Protein AF-A0A497D4N9-F1 (afdb_monomer_lite)

Sequence (88 aa):
MIWRQANTYERELREMFGVEFIGLEAPDEFLLEDWDGPPPMRRDFDTEAYADDTFWHRPGREDALDVREEIIRRSREEIPDFAKKYSR

Radius of gyration: 21.47 Å; chains: 1; bounding box: 52×21×52 Å

pLDDT: mean 84.55, std 9.69, range [56.91, 94.88]

Structure (mmCIF, N/CA/C/O backbone):
data_AF-A0A497D4N9-F1
#
_entry.id   AF-A0A497D4N9-F1
#
loop_
_atom_site.group_PDB
_atom_site.id
_atom_site.type_symbol
_atom_site.label_atom_id
_atom_site.label_alt_id
_atom_site.label_comp_id
_atom_site.label_asym_id
_atom_site.label_entity_id
_atom_site.label_seq_id
_atom_site.pdbx_PDB_ins_code
_atom_site.Cartn_x
_atom_site.Cartn_y
_atom_site.Cartn_z
_atom_site.occupancy
_atom_site.B_iso_or_equiv
_atom_site.auth_seq_id
_atom_site.auth_comp_id
_atom_site.auth_asym_id
_atom_site.auth_atom_id
_atom_site.pdbx_PDB_model_num
ATOM 1 N N . MET A 1 1 ? -12.300 2.147 23.652 1.00 66.00 1 MET A N 1
ATOM 2 C CA . MET A 1 1 ? -10.942 2.632 23.328 1.00 66.00 1 MET A CA 1
ATOM 3 C C . MET A 1 1 ? -10.359 3.355 24.541 1.00 66.00 1 MET A C 1
ATOM 5 O O . MET A 1 1 ? -11.039 4.212 25.089 1.00 66.00 1 MET A O 1
ATOM 9 N N . ILE A 1 2 ? -9.165 2.972 25.013 1.00 82.69 2 ILE A N 1
ATOM 10 C CA . ILE A 1 2 ? -8.533 3.556 26.221 1.00 82.69 2 ILE A CA 1
ATOM 11 C C . ILE A 1 2 ? -7.822 4.879 25.886 1.00 82.69 2 ILE A C 1
ATOM 13 O O . ILE A 1 2 ? -7.863 5.820 26.675 1.00 82.69 2 ILE A O 1
ATOM 17 N N . TRP A 1 3 ? -7.231 4.978 24.689 1.00 88.94 3 TRP A N 1
ATOM 18 C CA . TRP A 1 3 ? -6.534 6.171 24.203 1.00 88.94 3 TRP A CA 1
ATOM 19 C C . TRP A 1 3 ? -7.196 6.702 22.939 1.00 88.94 3 TRP A C 1
ATOM 21 O O . TRP A 1 3 ? -7.138 6.067 21.892 1.00 88.94 3 TRP A O 1
ATOM 31 N N . ARG A 1 4 ? -7.802 7.888 23.011 1.00 88.50 4 ARG A N 1
ATOM 32 C CA . ARG A 1 4 ? -8.523 8.475 21.869 1.00 88.50 4 ARG A CA 1
ATOM 33 C C . ARG A 1 4 ? -7.597 8.795 20.692 1.00 88.50 4 ARG A C 1
ATOM 35 O O . ARG A 1 4 ? -8.011 8.723 19.545 1.00 88.50 4 ARG A O 1
ATOM 42 N N . GLN A 1 5 ? -6.337 9.101 20.982 1.00 89.19 5 GLN A N 1
ATOM 43 C CA . GLN A 1 5 ? -5.297 9.384 19.997 1.00 89.19 5 GLN A CA 1
ATOM 44 C C . GLN A 1 5 ? -4.925 8.153 19.159 1.00 89.19 5 GLN A C 1
ATOM 46 O O . GLN A 1 5 ? -4.404 8.317 18.061 1.00 89.19 5 GLN A O 1
ATOM 51 N N . ALA A 1 6 ? -5.192 6.936 19.653 1.00 90.44 6 ALA A N 1
ATOM 52 C CA . ALA A 1 6 ? -4.923 5.704 18.915 1.00 90.44 6 ALA A CA 1
ATOM 53 C C . ALA A 1 6 ? -5.847 5.538 17.702 1.00 90.44 6 ALA A C 1
ATOM 55 O O . ALA A 1 6 ? -5.455 4.898 16.735 1.00 90.44 6 ALA A O 1
ATOM 56 N N . ASN A 1 7 ? -7.028 6.166 17.717 1.00 90.75 7 ASN A N 1
ATOM 57 C CA . ASN A 1 7 ? -8.038 5.990 16.678 1.00 90.75 7 ASN A CA 1
ATOM 58 C C . ASN A 1 7 ? -7.507 6.279 15.268 1.00 90.75 7 ASN A C 1
ATOM 60 O O . ASN A 1 7 ? -7.755 5.508 14.350 1.00 90.75 7 ASN A O 1
ATOM 64 N N . THR A 1 8 ? -6.738 7.356 15.098 1.00 90.94 8 THR A N 1
ATOM 65 C CA . THR A 1 8 ? -6.167 7.724 13.795 1.00 90.94 8 THR A CA 1
ATOM 66 C C . THR A 1 8 ? -5.194 6.662 13.284 1.00 90.94 8 THR A C 1
ATOM 68 O O . THR A 1 8 ? -5.247 6.298 12.113 1.00 90.94 8 THR A O 1
ATOM 71 N N . TYR A 1 9 ? -4.355 6.122 14.169 1.00 91.81 9 TYR A N 1
ATOM 72 C CA . TYR A 1 9 ? -3.399 5.072 13.819 1.00 91.81 9 TYR A CA 1
ATOM 73 C C . TYR A 1 9 ? -4.095 3.742 13.525 1.00 91.81 9 TYR A C 1
ATOM 75 O O . TYR A 1 9 ? -3.700 3.034 12.609 1.00 91.81 9 TYR A O 1
ATOM 83 N N . GLU A 1 10 ? -5.145 3.395 14.272 1.00 92.31 10 GLU A N 1
ATOM 84 C CA . GLU A 1 10 ? -5.943 2.190 14.015 1.00 92.31 10 GLU A CA 1
ATOM 85 C C . GLU A 1 10 ? -6.604 2.247 12.629 1.00 92.31 10 GLU A C 1
ATOM 87 O O . GLU A 1 10 ? -6.588 1.254 11.904 1.00 92.31 10 GLU A O 1
ATOM 92 N N . ARG A 1 11 ? -7.123 3.417 12.223 1.00 92.56 11 ARG A N 1
ATOM 93 C CA . ARG A 1 11 ? -7.673 3.632 10.872 1.00 92.56 11 ARG A CA 1
ATOM 94 C C . ARG A 1 11 ? -6.604 3.469 9.792 1.00 92.56 11 ARG A C 1
ATOM 96 O O . ARG A 1 11 ? -6.810 2.712 8.850 1.00 92.56 11 ARG A O 1
ATOM 103 N N . GLU A 1 12 ? -5.451 4.115 9.966 1.00 93.12 12 GLU A N 1
ATOM 104 C CA . GLU A 1 12 ? -4.314 3.994 9.045 1.00 93.12 12 GLU A CA 1
ATOM 105 C C . GLU A 1 12 ? -3.844 2.537 8.912 1.00 93.12 12 GLU A C 1
ATOM 107 O O . GLU A 1 12 ? -3.694 2.032 7.803 1.00 93.12 12 GLU A O 1
ATOM 112 N N . LEU A 1 13 ? -3.659 1.825 10.027 1.00 93.81 13 LEU A N 1
ATOM 113 C CA . LEU A 1 13 ? -3.221 0.426 10.016 1.00 93.81 13 LEU A CA 1
ATOM 114 C C . LEU A 1 13 ? -4.255 -0.503 9.374 1.00 93.81 13 LEU A C 1
ATOM 116 O O . LEU A 1 13 ? -3.880 -1.470 8.705 1.00 93.81 13 LEU A O 1
ATOM 120 N N . ARG A 1 14 ? -5.548 -0.213 9.548 1.00 92.62 14 ARG A N 1
ATOM 121 C CA . ARG A 1 14 ? -6.610 -0.965 8.884 1.00 92.62 14 ARG A CA 1
ATOM 122 C C . ARG A 1 14 ? -6.527 -0.825 7.369 1.00 92.62 14 ARG A C 1
ATOM 124 O O . ARG A 1 14 ? -6.591 -1.833 6.681 1.00 92.62 14 ARG A O 1
ATOM 131 N N . GLU A 1 15 ? -6.361 0.387 6.852 1.00 92.81 15 GLU A N 1
ATOM 132 C CA . GLU A 1 15 ? -6.314 0.629 5.403 1.00 92.81 15 GLU A CA 1
ATOM 133 C C . GLU A 1 15 ? -4.993 0.187 4.774 1.00 92.81 15 GLU A C 1
ATOM 135 O O . GLU A 1 15 ? -4.979 -0.538 3.782 1.00 92.81 15 GLU A O 1
ATOM 140 N N . MET A 1 16 ? -3.869 0.561 5.381 1.00 94.50 16 MET A N 1
ATOM 141 C CA . MET A 1 16 ? -2.547 0.339 4.797 1.00 94.50 16 MET A CA 1
ATOM 142 C C . MET A 1 16 ? -2.082 -1.113 4.919 1.00 94.50 16 MET A C 1
ATOM 144 O O . MET A 1 16 ? -1.366 -1.599 4.041 1.00 94.50 16 MET A O 1
ATOM 148 N N . PHE A 1 17 ? -2.490 -1.816 5.984 1.00 94.12 17 PHE A N 1
ATOM 149 C CA . PHE A 1 17 ? -2.050 -3.187 6.276 1.00 94.12 17 PHE A CA 1
ATOM 150 C C . PHE A 1 17 ? -3.186 -4.218 6.348 1.00 94.12 17 PHE A C 1
ATOM 152 O O . PHE A 1 17 ? -2.899 -5.415 6.395 1.00 94.12 17 PHE A O 1
ATOM 159 N N . GLY A 1 18 ? -4.457 -3.802 6.339 1.00 92.00 18 GLY A N 1
ATOM 160 C CA . GLY A 1 18 ? -5.602 -4.715 6.421 1.00 92.00 18 GLY A CA 1
ATOM 161 C C . GLY A 1 18 ? -5.901 -5.237 7.832 1.00 92.00 18 GLY A C 1
ATOM 162 O O . GLY A 1 18 ? -6.484 -6.310 7.966 1.00 92.00 18 GLY A O 1
ATOM 163 N N . VAL A 1 19 ? -5.464 -4.542 8.891 1.00 92.88 19 VAL A N 1
ATOM 164 C CA . VAL A 1 19 ? -5.655 -4.989 10.286 1.00 92.88 19 VAL A CA 1
ATOM 165 C C . VAL A 1 19 ? -7.026 -4.575 10.821 1.00 92.88 19 VAL A C 1
ATOM 167 O O . VAL A 1 19 ? -7.312 -3.388 10.933 1.00 92.88 19 VAL A O 1
ATOM 170 N N . GLU A 1 20 ? -7.860 -5.532 11.225 1.00 90.69 20 GLU A N 1
ATOM 171 C CA . GLU A 1 20 ? -9.177 -5.243 11.807 1.00 90.69 20 GLU A CA 1
ATOM 172 C C . GLU A 1 20 ? -9.112 -4.922 13.310 1.00 90.69 20 GLU A C 1
ATOM 174 O O . GLU A 1 20 ? -8.466 -5.625 14.090 1.00 90.69 20 GLU A O 1
ATOM 179 N N . PHE A 1 21 ? -9.843 -3.886 13.734 1.00 90.31 21 PHE A N 1
ATOM 180 C CA . PHE A 1 21 ? -9.930 -3.449 15.130 1.00 90.31 21 PHE A CA 1
ATOM 181 C C . PHE A 1 21 ? -11.375 -3.496 15.639 1.00 90.31 21 PHE A C 1
ATOM 183 O O . PHE A 1 21 ? -12.303 -3.015 14.987 1.00 90.31 21 PHE A O 1
ATOM 190 N N . ILE A 1 22 ? -11.571 -4.037 16.844 1.00 89.56 22 ILE A N 1
ATOM 191 C CA . ILE A 1 22 ? -12.891 -4.117 17.483 1.00 89.56 22 ILE A CA 1
ATOM 192 C C . ILE A 1 22 ? -13.262 -2.750 18.074 1.00 89.56 22 ILE A C 1
ATOM 194 O O . ILE A 1 22 ? -12.552 -2.224 18.930 1.00 89.56 22 ILE A O 1
ATOM 198 N N . GLY A 1 23 ? -14.423 -2.213 17.682 1.00 86.44 23 GLY A N 1
ATOM 199 C CA . GLY A 1 23 ? -14.963 -0.966 18.241 1.00 86.44 23 GLY A CA 1
ATOM 200 C C . GLY A 1 23 ? -14.366 0.313 17.645 1.00 86.44 23 GLY A C 1
ATOM 201 O O . GLY A 1 23 ? -14.330 1.337 18.327 1.00 86.44 23 GLY A O 1
ATOM 202 N N . LEU A 1 24 ? -13.895 0.253 16.396 1.00 87.25 24 LEU A N 1
ATOM 203 C CA . LEU A 1 24 ? -13.407 1.411 15.651 1.00 87.25 24 LEU A CA 1
ATOM 204 C C . LEU A 1 24 ? -14.543 2.424 15.413 1.00 87.25 24 LEU A C 1
ATOM 206 O O . LEU A 1 24 ? -15.561 2.087 14.816 1.00 87.25 24 LEU A O 1
ATOM 210 N N . GLU A 1 25 ? -14.363 3.665 15.871 1.00 83.25 25 GLU A N 1
ATOM 211 C CA . GLU A 1 25 ? -15.418 4.699 15.844 1.00 83.25 25 GLU A CA 1
ATOM 212 C C . GLU A 1 25 ? -15.715 5.268 14.439 1.00 83.25 25 GLU A C 1
ATOM 214 O O . GLU A 1 25 ? -16.796 5.807 14.228 1.00 83.25 25 GLU A O 1
ATOM 219 N N . ALA A 1 26 ? -14.787 5.151 13.483 1.00 79.44 26 ALA A N 1
ATOM 220 C CA . ALA A 1 26 ? -14.915 5.707 12.131 1.00 79.44 26 ALA A CA 1
ATOM 221 C C . ALA A 1 26 ? -14.378 4.709 11.088 1.00 79.44 26 ALA A C 1
ATOM 223 O O . ALA A 1 26 ? -13.225 4.825 10.661 1.00 79.44 26 ALA A O 1
ATOM 224 N N . PRO A 1 27 ? -15.173 3.684 10.737 1.00 75.56 27 PRO A N 1
ATOM 225 C CA . PRO A 1 27 ? -14.757 2.613 9.846 1.00 75.56 27 PRO A CA 1
ATOM 226 C C . PRO A 1 27 ? -14.862 2.971 8.358 1.00 75.56 27 PRO A C 1
ATOM 228 O O . PRO A 1 27 ? -14.661 2.082 7.537 1.00 75.56 27 PRO A O 1
ATOM 231 N N . ASP A 1 28 ? -15.193 4.204 8.004 1.00 83.38 28 ASP A N 1
ATOM 232 C CA . ASP A 1 28 ? -15.206 4.656 6.613 1.00 83.38 28 ASP A CA 1
ATOM 233 C C . ASP A 1 28 ? -13.793 5.057 6.154 1.00 83.38 28 ASP A C 1
ATOM 235 O O . ASP A 1 28 ? -12.882 5.194 6.984 1.00 83.38 28 ASP A O 1
ATOM 239 N N . GLU A 1 29 ? -13.635 5.251 4.842 1.00 83.69 29 GLU A N 1
ATOM 240 C CA . GLU A 1 29 ? -12.379 5.636 4.183 1.00 83.69 29 GLU A CA 1
ATOM 241 C C . GLU A 1 29 ? -11.682 6.825 4.871 1.00 83.69 29 GLU A C 1
ATOM 243 O O . GLU A 1 29 ? -12.315 7.760 5.383 1.00 83.69 29 GLU A O 1
ATOM 248 N N . PHE A 1 30 ? -10.351 6.762 4.928 1.00 89.81 30 PHE A N 1
ATOM 249 C CA . PHE A 1 30 ? -9.506 7.728 5.614 1.00 89.81 30 PHE A CA 1
ATOM 250 C C . PHE A 1 30 ? -8.362 8.267 4.75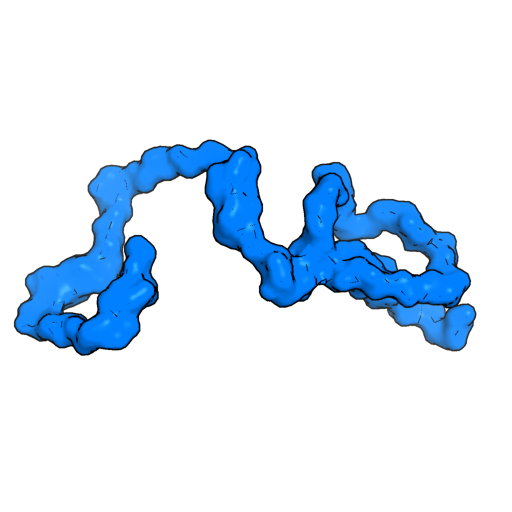4 1.00 89.81 30 PHE A C 1
ATOM 252 O O . PHE A 1 30 ? -8.247 9.481 4.620 1.00 89.81 30 PHE A O 1
ATOM 259 N N . LEU A 1 31 ? -7.492 7.397 4.238 1.00 91.94 31 LEU A N 1
ATOM 260 C CA . LEU A 1 31 ? -6.323 7.761 3.428 1.00 91.94 31 LEU A CA 1
ATOM 261 C C . LEU A 1 31 ? -6.442 7.235 1.999 1.00 91.94 31 LEU A C 1
ATOM 263 O O . LEU A 1 31 ? -6.036 7.918 1.061 1.00 91.94 31 LEU A O 1
ATOM 267 N N . LEU A 1 32 ? -6.948 6.013 1.844 1.00 91.31 32 LEU A N 1
ATOM 268 C CA . LEU A 1 32 ? -7.043 5.325 0.560 1.00 91.31 32 LEU A CA 1
ATOM 269 C C . LEU A 1 32 ? -8.405 5.586 -0.104 1.00 91.31 32 LEU A C 1
ATOM 271 O O . LEU A 1 32 ? -9.215 4.675 -0.242 1.00 91.31 32 LEU A O 1
ATOM 275 N N . GLU A 1 33 ? -8.656 6.840 -0.485 1.00 89.69 33 GLU A N 1
ATOM 276 C CA . GLU A 1 33 ? -9.853 7.224 -1.251 1.00 89.69 33 GLU A CA 1
ATOM 277 C C . GLU A 1 33 ? -9.806 6.611 -2.665 1.00 89.69 33 GLU A C 1
ATOM 279 O O . GLU A 1 33 ? -8.778 6.704 -3.340 1.00 89.69 33 GLU A O 1
ATOM 284 N N . ASP A 1 34 ? -10.916 6.010 -3.11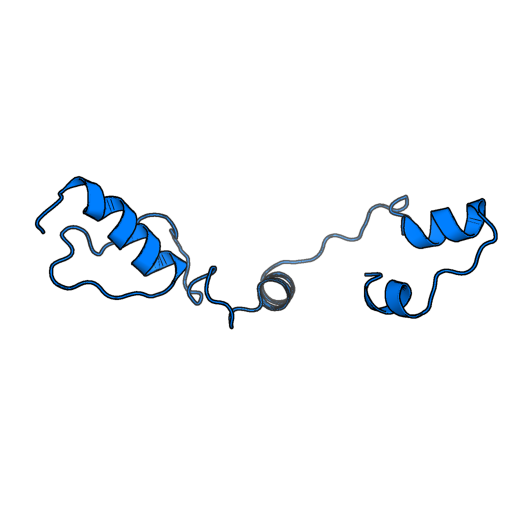5 1.00 90.50 34 ASP A N 1
ATOM 285 C CA . ASP A 1 34 ? -11.055 5.377 -4.447 1.00 90.50 34 ASP A CA 1
ATOM 286 C C . ASP A 1 34 ? -10.022 4.258 -4.718 1.00 90.50 34 ASP A C 1
ATOM 288 O O . ASP A 1 34 ? -9.570 4.033 -5.843 1.00 90.50 34 ASP A O 1
ATOM 292 N N . TRP A 1 35 ? -9.601 3.557 -3.660 1.00 91.06 35 TRP A N 1
ATOM 293 C CA . TRP A 1 35 ? -8.675 2.431 -3.747 1.00 91.06 35 TRP A CA 1
ATOM 294 C C . TRP A 1 35 ? -9.398 1.095 -3.568 1.00 91.06 35 TRP A C 1
ATOM 296 O O . TRP A 1 35 ? -9.701 0.672 -2.453 1.00 91.06 35 TRP A O 1
ATOM 306 N N . ASP A 1 36 ? -9.573 0.377 -4.674 1.00 88.19 36 ASP A N 1
ATOM 307 C CA . ASP A 1 36 ? -10.164 -0.969 -4.681 1.00 88.19 36 ASP A CA 1
ATOM 308 C C . ASP A 1 36 ? -9.123 -2.100 -4.543 1.00 88.19 36 ASP A C 1
ATOM 310 O O . ASP A 1 36 ? -9.453 -3.290 -4.575 1.00 88.19 36 ASP A O 1
ATOM 314 N N . GLY A 1 37 ? -7.839 -1.752 -4.433 1.00 88.38 37 GLY A N 1
ATOM 315 C CA . GLY A 1 37 ? -6.741 -2.712 -4.388 1.00 88.38 37 GLY A CA 1
ATOM 316 C C . GLY A 1 37 ? -6.503 -3.335 -3.004 1.00 88.38 37 GLY A C 1
ATOM 317 O O . GLY A 1 37 ? -7.100 -2.951 -1.996 1.00 88.38 37 GLY A O 1
ATOM 318 N N . PRO A 1 38 ? -5.581 -4.308 -2.903 1.00 92.25 38 PRO A N 1
ATOM 319 C CA . PRO A 1 38 ? -5.147 -4.834 -1.610 1.00 92.25 38 PRO A CA 1
ATOM 320 C C . PRO A 1 38 ? -4.405 -3.760 -0.785 1.00 92.25 38 PRO A C 1
ATOM 322 O O . PRO A 1 38 ? -3.943 -2.766 -1.346 1.00 92.25 38 PRO A O 1
ATOM 325 N N . PRO A 1 39 ? -4.239 -3.949 0.538 1.00 94.00 39 PRO A N 1
ATOM 326 C CA . PRO A 1 39 ? -3.534 -2.993 1.392 1.00 94.00 39 PRO A CA 1
ATOM 327 C C . PRO A 1 39 ? -2.104 -2.712 0.877 1.00 94.00 39 PRO A C 1
ATOM 329 O O . PRO A 1 39 ? -1.296 -3.647 0.825 1.00 94.00 39 PRO A O 1
ATOM 332 N N . PRO A 1 40 ? -1.751 -1.462 0.512 1.00 93.94 40 PRO A N 1
ATOM 333 C CA . PRO A 1 40 ? -0.508 -1.170 -0.211 1.00 93.94 40 PRO A CA 1
ATOM 334 C C . PRO A 1 40 ? 0.783 -1.440 0.568 1.00 93.94 40 PRO A C 1
ATOM 336 O O . PRO A 1 40 ? 1.839 -1.619 -0.033 1.00 93.94 40 PRO A O 1
ATOM 339 N N . MET A 1 41 ? 0.730 -1.455 1.903 1.00 94.50 41 MET A N 1
ATOM 340 C CA . MET A 1 41 ? 1.910 -1.697 2.746 1.00 94.50 41 MET A CA 1
ATOM 341 C C . MET A 1 41 ? 2.080 -3.174 3.122 1.00 94.50 41 MET A C 1
ATOM 343 O O . MET A 1 41 ? 2.980 -3.529 3.892 1.00 94.50 41 MET A O 1
ATOM 347 N N . ARG A 1 42 ? 1.230 -4.062 2.595 1.00 94.38 42 ARG A N 1
ATOM 348 C CA . ARG A 1 42 ?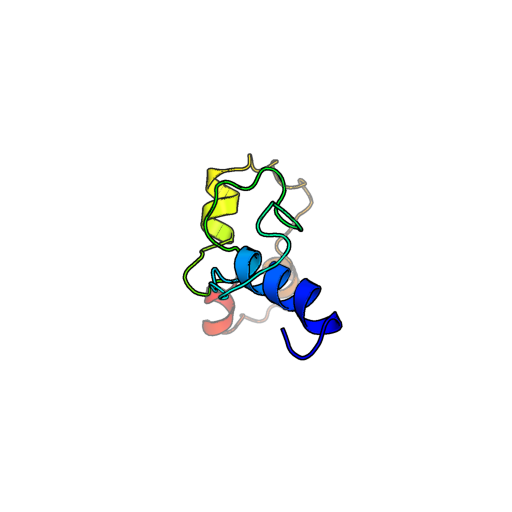 1.351 -5.506 2.806 1.00 94.38 42 ARG A CA 1
ATOM 349 C C . ARG A 1 42 ? 2.527 -6.050 1.993 1.00 94.38 42 ARG A C 1
ATOM 351 O O . ARG A 1 42 ? 2.743 -5.685 0.847 1.00 94.38 42 ARG A O 1
ATOM 358 N N . ARG A 1 43 ? 3.319 -6.941 2.592 1.00 92.25 43 ARG A N 1
ATOM 359 C CA . ARG A 1 43 ? 4.579 -7.426 1.991 1.00 92.25 43 ARG A CA 1
ATOM 360 C C . ARG A 1 43 ? 4.388 -8.301 0.746 1.00 92.25 43 ARG A C 1
ATOM 362 O O . ARG A 1 43 ? 5.309 -8.460 -0.045 1.00 92.25 43 ARG A O 1
ATOM 369 N N . ASP A 1 44 ? 3.236 -8.932 0.632 1.00 94.06 44 ASP A N 1
ATOM 370 C CA . ASP A 1 44 ? 2.805 -9.737 -0.509 1.00 94.06 44 ASP A CA 1
ATOM 371 C C . ASP A 1 44 ? 2.172 -8.896 -1.628 1.00 94.06 44 ASP A C 1
ATOM 373 O O . ASP A 1 44 ? 1.823 -9.457 -2.664 1.00 94.06 44 ASP A O 1
ATOM 377 N N . PHE A 1 45 ? 2.014 -7.581 -1.441 1.00 94.88 45 PHE A N 1
ATOM 378 C CA . PHE A 1 45 ? 1.590 -6.690 -2.510 1.00 94.88 45 PHE A CA 1
ATOM 379 C C . PHE A 1 45 ? 2.782 -6.315 -3.398 1.00 94.88 45 PHE A C 1
ATOM 381 O O . PHE A 1 45 ? 3.755 -5.716 -2.935 1.00 94.88 45 PHE A O 1
ATOM 388 N N . ASP A 1 46 ? 2.702 -6.680 -4.677 1.00 93.81 46 ASP A N 1
ATOM 389 C CA . ASP A 1 46 ? 3.689 -6.309 -5.689 1.00 93.81 46 ASP A CA 1
ATOM 390 C C . ASP A 1 46 ? 3.321 -4.950 -6.298 1.00 93.81 46 ASP A C 1
ATOM 392 O O . ASP A 1 46 ? 2.445 -4.837 -7.158 1.00 93.81 46 ASP A O 1
ATOM 396 N N . THR A 1 47 ? 3.981 -3.903 -5.805 1.00 91.19 47 THR A N 1
ATOM 397 C CA . THR A 1 47 ? 3.735 -2.524 -6.236 1.00 91.19 47 THR A CA 1
ATOM 398 C C . THR A 1 47 ? 4.200 -2.256 -7.662 1.00 91.19 47 THR A C 1
ATOM 400 O O . THR A 1 47 ? 3.639 -1.382 -8.318 1.00 91.19 47 THR A O 1
ATOM 403 N N . GLU A 1 48 ? 5.213 -2.979 -8.141 1.00 91.00 48 GLU A N 1
ATOM 404 C CA . GLU A 1 48 ? 5.743 -2.819 -9.493 1.00 91.00 48 GLU A CA 1
ATOM 405 C C . GLU A 1 48 ? 4.788 -3.446 -10.502 1.00 91.00 48 GLU A C 1
ATOM 407 O O . GLU A 1 48 ? 4.337 -2.754 -11.409 1.00 91.00 48 GLU A O 1
ATOM 412 N N . ALA A 1 49 ? 4.372 -4.692 -10.264 1.00 92.94 49 ALA A N 1
ATOM 413 C CA . ALA A 1 49 ? 3.386 -5.353 -11.114 1.00 92.94 49 ALA A CA 1
ATOM 414 C C . ALA A 1 49 ? 2.061 -4.574 -11.168 1.00 92.94 49 ALA A C 1
ATOM 416 O O . ALA A 1 49 ? 1.508 -4.365 -12.245 1.00 92.94 49 ALA A O 1
ATOM 417 N N . TYR A 1 50 ? 1.576 -4.076 -10.023 1.00 93.06 50 TYR A N 1
ATOM 418 C CA . TYR A 1 50 ? 0.370 -3.246 -9.997 1.00 93.06 50 TYR A CA 1
ATOM 419 C C . TYR A 1 50 ? 0.523 -1.973 -10.839 1.00 93.06 50 TYR A C 1
ATOM 421 O O . TYR A 1 50 ? -0.407 -1.589 -11.552 1.00 93.06 50 TYR A O 1
ATOM 429 N N . ALA A 1 51 ? 1.675 -1.302 -10.750 1.00 91.19 51 ALA A N 1
ATOM 430 C CA . ALA A 1 51 ? 1.916 -0.078 -11.500 1.00 91.19 51 ALA A CA 1
ATOM 431 C C . ALA A 1 51 ? 1.946 -0.337 -13.012 1.00 91.19 51 ALA A C 1
ATOM 433 O O . ALA A 1 51 ? 1.343 0.434 -13.759 1.00 91.19 51 ALA A O 1
ATOM 434 N N . ASP A 1 52 ? 2.587 -1.429 -13.429 1.00 92.81 52 ASP A N 1
ATOM 435 C CA . ASP A 1 52 ? 2.706 -1.820 -14.833 1.00 92.81 52 ASP A CA 1
ATOM 436 C C . ASP A 1 52 ? 1.350 -2.215 -15.448 1.00 92.81 52 ASP A C 1
ATOM 438 O O . ASP A 1 52 ? 1.058 -1.870 -16.595 1.00 92.81 52 ASP A O 1
ATOM 442 N N . ASP A 1 53 ? 0.488 -2.886 -14.676 1.00 93.19 53 ASP A N 1
ATOM 443 C CA . ASP A 1 53 ? -0.847 -3.300 -15.126 1.00 93.19 53 ASP A CA 1
ATOM 444 C C . ASP A 1 53 ? -1.857 -2.138 -15.146 1.00 93.19 53 ASP A C 1
ATOM 446 O O . ASP A 1 53 ? -2.774 -2.108 -15.972 1.00 93.19 53 ASP A O 1
ATOM 450 N N . THR A 1 54 ? -1.712 -1.179 -14.225 1.00 92.12 54 THR A N 1
ATOM 451 C CA . THR A 1 54 ? -2.697 -0.103 -14.016 1.00 92.12 54 THR A CA 1
ATOM 452 C C . THR A 1 54 ? -2.391 1.142 -14.841 1.00 92.12 54 THR A C 1
ATOM 454 O O . THR A 1 54 ? -3.309 1.832 -15.295 1.00 92.12 54 THR A O 1
ATOM 457 N N . PHE A 1 55 ? -1.111 1.468 -15.033 1.00 91.12 55 PHE A N 1
ATOM 458 C CA . PHE A 1 55 ? -0.698 2.734 -15.628 1.00 91.12 55 PHE A CA 1
ATOM 459 C C . PHE A 1 55 ? 0.023 2.539 -16.956 1.00 91.12 55 PHE A C 1
ATOM 461 O O . PHE A 1 55 ? 0.840 1.650 -17.153 1.00 91.12 55 PHE A O 1
ATOM 468 N N . TRP A 1 56 ? -0.231 3.456 -17.887 1.00 92.06 56 TRP A N 1
ATOM 469 C CA . TRP A 1 56 ? 0.516 3.501 -19.135 1.00 92.06 56 TRP A CA 1
ATOM 470 C C . TRP A 1 56 ? 1.923 4.073 -18.919 1.00 92.06 56 TRP A C 1
ATOM 472 O O . TRP A 1 56 ? 2.084 5.206 -18.450 1.00 92.06 56 TRP A O 1
ATOM 482 N N . HIS A 1 57 ? 2.947 3.344 -19.365 1.00 88.25 57 HIS A N 1
ATOM 483 C CA . HIS A 1 57 ? 4.320 3.839 -19.363 1.00 88.25 57 HIS A CA 1
ATOM 484 C C . HIS A 1 57 ? 4.549 4.828 -20.501 1.00 88.25 57 HIS A C 1
ATOM 486 O O . HIS A 1 57 ? 4.531 4.493 -21.688 1.00 88.25 57 HIS A O 1
ATOM 492 N N . ARG A 1 58 ? 4.842 6.078 -20.138 1.00 87.38 58 ARG A N 1
ATOM 493 C CA . ARG A 1 58 ? 5.356 7.048 -21.102 1.00 87.38 58 ARG A CA 1
ATOM 494 C C . ARG A 1 58 ? 6.696 6.537 -21.658 1.00 87.38 58 ARG A C 1
ATOM 496 O O . ARG A 1 58 ? 7.531 6.111 -20.859 1.00 87.38 58 ARG A O 1
ATOM 503 N N . PRO A 1 59 ? 6.957 6.651 -22.976 1.00 84.75 59 PRO A N 1
ATOM 504 C CA . PRO A 1 59 ? 8.301 6.431 -23.492 1.00 84.75 59 PRO A CA 1
ATOM 505 C C . PRO A 1 59 ? 9.300 7.310 -22.730 1.00 84.75 59 PRO A C 1
ATOM 507 O O . PRO A 1 59 ? 9.034 8.490 -22.461 1.00 84.75 59 PRO A O 1
ATOM 510 N N . GLY A 1 60 ? 10.431 6.711 -22.353 1.00 81.75 60 GLY A N 1
ATOM 511 C CA . GLY A 1 60 ? 11.526 7.414 -21.695 1.00 81.75 60 GLY A CA 1
ATOM 512 C C . GLY A 1 60 ? 12.005 8.605 -22.526 1.00 81.75 60 GLY A C 1
ATOM 513 O O . GLY A 1 60 ? 11.731 8.708 -23.724 1.00 81.75 60 GLY A O 1
ATOM 514 N N . ARG A 1 61 ? 12.713 9.541 -21.888 1.00 82.38 61 ARG A N 1
ATOM 515 C CA . ARG A 1 61 ? 13.367 10.609 -22.651 1.00 82.38 61 ARG A CA 1
ATOM 516 C C . ARG A 1 61 ? 14.466 10.004 -23.524 1.00 82.38 61 ARG A C 1
ATOM 518 O O . ARG A 1 61 ? 15.115 9.050 -23.109 1.00 82.38 61 ARG A O 1
ATOM 525 N N . GLU A 1 62 ? 14.7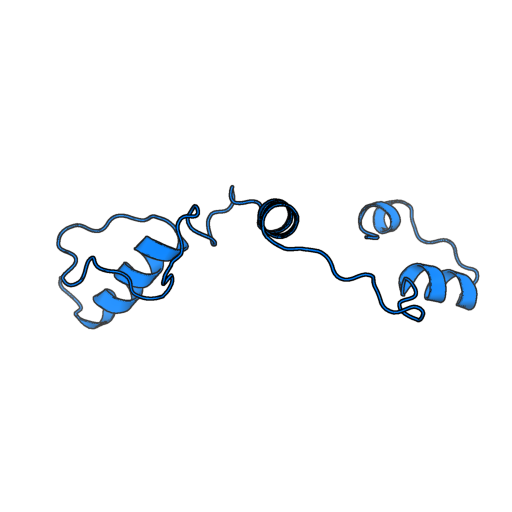02 10.586 -24.695 1.00 80.06 62 GLU A N 1
ATOM 526 C CA . GLU A 1 62 ? 15.747 10.118 -25.620 1.00 80.06 62 GLU A CA 1
ATOM 527 C C . GLU A 1 62 ? 17.156 10.171 -24.999 1.00 80.06 62 GLU A C 1
ATOM 529 O O . GLU A 1 62 ? 18.035 9.408 -25.386 1.00 80.06 62 GLU A O 1
ATOM 534 N N . ASP A 1 63 ? 17.363 11.044 -24.011 1.00 81.94 63 ASP A N 1
ATOM 535 C CA . ASP A 1 63 ? 18.608 11.219 -23.260 1.00 81.94 63 ASP A CA 1
ATOM 536 C C . ASP A 1 63 ? 18.656 10.431 -21.938 1.00 81.94 63 ASP A C 1
ATOM 538 O O . ASP A 1 63 ? 19.624 10.558 -21.185 1.00 81.94 63 ASP A O 1
ATOM 542 N N . ALA A 1 64 ? 17.635 9.619 -21.639 1.00 78.31 64 ALA A N 1
ATOM 543 C CA . ALA A 1 64 ? 17.603 8.761 -20.458 1.00 78.31 64 ALA A CA 1
ATOM 544 C C . ALA A 1 64 ? 18.526 7.548 -20.660 1.00 78.31 64 ALA A C 1
ATOM 546 O O . ALA A 1 64 ? 18.081 6.429 -20.898 1.00 78.31 64 ALA A O 1
ATOM 547 N N . LEU A 1 65 ? 19.832 7.796 -20.599 1.00 75.25 65 LEU A N 1
ATOM 548 C CA . LEU A 1 65 ? 20.863 6.764 -20.608 1.00 75.25 65 LEU A CA 1
ATOM 549 C C . LEU A 1 65 ? 20.844 6.002 -19.276 1.00 75.25 65 LEU A C 1
ATOM 551 O O . LEU A 1 65 ? 20.707 6.619 -18.215 1.00 75.25 65 LEU A O 1
ATOM 555 N N . ASP A 1 66 ? 21.057 4.684 -19.314 1.00 79.50 66 ASP A N 1
ATOM 556 C CA . ASP A 1 66 ? 21.343 3.926 -18.094 1.00 79.50 66 ASP A CA 1
ATOM 557 C C . ASP A 1 66 ? 22.657 4.458 -17.494 1.00 79.50 66 ASP A C 1
ATOM 559 O O . ASP A 1 66 ? 23.732 4.427 -18.105 1.00 79.50 66 ASP A O 1
ATOM 563 N N . VAL A 1 67 ? 22.560 4.983 -16.271 1.00 78.44 67 VAL A N 1
ATOM 564 C CA . VAL A 1 67 ? 23.680 5.570 -15.527 1.00 78.44 67 VAL A CA 1
ATOM 565 C C . VAL A 1 67 ? 24.817 4.563 -15.352 1.00 78.44 67 VAL A C 1
ATOM 567 O O . VAL A 1 67 ? 25.985 4.945 -15.382 1.00 78.44 67 VAL A O 1
ATOM 570 N N . ARG A 1 68 ? 24.512 3.276 -15.182 1.00 71.44 68 ARG A N 1
ATOM 571 C CA . ARG A 1 68 ? 25.512 2.222 -14.998 1.00 71.44 68 ARG A CA 1
ATOM 572 C C . ARG A 1 68 ? 26.231 1.908 -16.299 1.00 71.44 68 ARG A C 1
ATOM 574 O O . ARG A 1 68 ? 27.456 1.793 -16.286 1.00 71.44 68 ARG A O 1
ATOM 581 N N . GLU A 1 69 ? 25.508 1.846 -17.414 1.00 77.69 69 GLU A N 1
ATOM 582 C CA . GLU A 1 69 ? 26.116 1.709 -18.742 1.00 77.69 69 GLU A CA 1
ATOM 583 C C . GLU A 1 69 ? 27.004 2.914 -19.084 1.00 77.69 69 GLU A C 1
ATOM 585 O O . GLU A 1 69 ? 28.106 2.757 -19.615 1.00 77.69 69 GLU A O 1
ATOM 590 N N . GLU A 1 70 ? 26.569 4.126 -18.731 1.00 80.00 70 GLU A N 1
ATOM 591 C CA . GLU A 1 70 ? 27.361 5.348 -18.887 1.00 80.00 70 GLU A CA 1
ATOM 592 C C . GLU A 1 70 ? 28.637 5.316 -18.033 1.00 80.00 70 GLU A C 1
ATOM 594 O O . GLU A 1 70 ? 29.716 5.678 -18.511 1.00 80.00 70 GLU A O 1
ATOM 599 N N . ILE A 1 71 ? 28.534 4.859 -16.781 1.00 79.75 71 ILE A N 1
ATOM 600 C CA . ILE A 1 71 ? 29.683 4.700 -15.886 1.00 79.75 71 ILE A CA 1
ATOM 601 C C . ILE A 1 71 ? 30.673 3.687 -16.466 1.00 79.75 71 ILE A C 1
ATOM 603 O O . ILE A 1 71 ? 31.853 4.020 -16.527 1.00 79.75 71 ILE A O 1
ATOM 607 N N . ILE A 1 72 ? 30.223 2.526 -16.965 1.00 79.00 72 ILE A N 1
ATOM 608 C CA . ILE A 1 72 ? 31.090 1.529 -17.629 1.00 79.00 72 ILE A CA 1
ATOM 609 C C . ILE A 1 72 ? 31.824 2.156 -18.814 1.00 79.00 72 ILE A C 1
ATOM 611 O O . ILE A 1 72 ? 33.045 2.032 -18.944 1.00 79.00 72 ILE A O 1
ATOM 615 N N . ARG A 1 73 ? 31.086 2.863 -19.679 1.00 79.69 73 ARG A N 1
ATOM 616 C CA . ARG A 1 73 ? 31.648 3.505 -20.873 1.00 79.69 73 ARG A CA 1
ATOM 617 C C . ARG A 1 73 ? 32.756 4.498 -20.514 1.00 79.69 73 ARG A C 1
ATOM 619 O O . ARG A 1 73 ? 33.726 4.627 -21.261 1.00 79.69 73 ARG A O 1
ATOM 626 N N . ARG A 1 74 ? 32.617 5.190 -19.377 1.00 81.12 74 ARG A N 1
ATOM 627 C CA . ARG A 1 74 ? 33.595 6.161 -18.862 1.00 81.12 74 ARG A CA 1
ATOM 628 C C . ARG A 1 74 ? 34.757 5.514 -18.109 1.00 81.12 74 ARG A C 1
ATOM 630 O O . ARG A 1 74 ? 35.888 5.955 -18.295 1.00 81.12 74 ARG A O 1
ATOM 637 N N . SER A 1 75 ? 34.498 4.516 -17.264 1.00 78.69 75 SER A N 1
ATOM 638 C CA . SER A 1 75 ? 35.493 3.922 -16.362 1.00 78.69 75 SER A CA 1
ATOM 639 C C . SER A 1 75 ? 36.353 2.846 -17.023 1.00 78.69 75 SER A C 1
ATOM 641 O O . SER A 1 75 ? 37.467 2.619 -16.566 1.00 78.69 75 SER A O 1
ATOM 643 N N . ARG A 1 76 ? 35.880 2.214 -18.112 1.00 72.31 76 ARG A N 1
ATOM 644 C CA . ARG A 1 76 ? 36.509 1.037 -18.756 1.00 72.31 76 ARG A CA 1
ATOM 645 C C . ARG A 1 76 ? 36.691 -0.161 -17.813 1.00 72.31 76 ARG A C 1
ATOM 647 O O . ARG A 1 76 ? 37.479 -1.056 -18.108 1.00 72.31 76 ARG A O 1
ATOM 654 N N . GLU A 1 77 ? 35.969 -0.181 -16.700 1.00 74.94 77 GLU A N 1
ATOM 655 C CA . GLU A 1 77 ? 35.986 -1.262 -15.718 1.00 74.94 77 GLU A CA 1
ATOM 656 C C . GLU A 1 77 ? 34.698 -2.081 -15.829 1.00 74.94 77 GLU A C 1
ATOM 658 O O . GLU A 1 77 ? 33.607 -1.531 -16.004 1.00 74.94 77 GLU A O 1
ATOM 663 N N . GLU A 1 78 ? 34.816 -3.406 -15.738 1.00 69.25 78 GLU A N 1
ATOM 664 C CA . GLU A 1 78 ? 33.658 -4.296 -15.781 1.00 69.25 78 GLU A CA 1
ATOM 665 C C . GLU A 1 78 ? 32.935 -4.317 -14.429 1.00 69.25 78 GLU A C 1
ATOM 667 O O . GLU A 1 78 ? 33.540 -4.529 -13.377 1.00 69.25 78 GLU A O 1
ATOM 672 N N . ILE A 1 79 ? 31.613 -4.122 -14.456 1.00 67.25 79 ILE A N 1
ATOM 673 C CA . ILE A 1 79 ? 30.776 -4.234 -13.261 1.00 67.25 79 ILE A CA 1
ATOM 674 C C . ILE A 1 79 ? 30.729 -5.707 -12.818 1.00 67.25 79 ILE A C 1
ATOM 676 O O . ILE A 1 79 ? 30.425 -6.573 -13.647 1.00 67.25 79 ILE A O 1
ATOM 680 N N . PRO A 1 80 ? 30.938 -6.004 -11.521 1.00 75.88 80 PRO A N 1
ATOM 6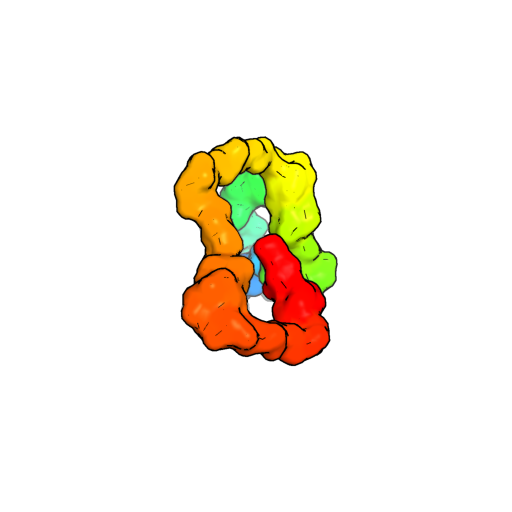81 C CA . PRO A 1 80 ? 30.766 -7.348 -10.985 1.00 75.88 80 PRO A CA 1
ATOM 682 C C . PRO A 1 80 ? 29.386 -7.935 -11.311 1.00 75.88 80 PRO A C 1
ATOM 684 O O . PRO A 1 80 ? 28.370 -7.248 -11.202 1.00 75.88 80 PRO A O 1
ATOM 687 N N . ASP A 1 81 ? 29.321 -9.227 -11.635 1.00 69.88 81 ASP A N 1
ATOM 688 C CA . ASP A 1 81 ? 28.086 -9.870 -12.115 1.00 69.88 81 ASP A CA 1
ATOM 689 C C . ASP A 1 81 ? 26.890 -9.739 -11.155 1.00 69.88 81 ASP A C 1
ATOM 691 O O . ASP A 1 81 ? 25.741 -9.678 -11.594 1.00 69.88 81 ASP A O 1
ATOM 695 N N . PHE A 1 82 ? 27.134 -9.600 -9.846 1.00 72.81 82 PHE A N 1
ATOM 696 C CA . PHE A 1 82 ? 26.069 -9.376 -8.863 1.00 72.81 82 PHE A CA 1
ATOM 697 C C . PHE A 1 82 ? 25.339 -8.037 -9.052 1.00 72.81 82 PHE A C 1
ATOM 699 O O . PHE A 1 82 ? 24.157 -7.938 -8.734 1.00 72.81 82 PHE A O 1
ATOM 706 N N . ALA A 1 83 ? 26.017 -7.008 -9.566 1.00 66.81 83 ALA A N 1
ATOM 707 C CA . ALA A 1 83 ? 25.435 -5.686 -9.766 1.00 66.81 83 ALA A CA 1
ATOM 708 C C . ALA A 1 83 ? 24.649 -5.593 -11.086 1.00 66.81 83 ALA A C 1
ATOM 710 O O . ALA A 1 83 ? 23.700 -4.812 -11.163 1.00 66.81 83 ALA A O 1
ATOM 711 N N . LYS A 1 84 ? 24.941 -6.453 -12.075 1.00 62.91 84 LYS A N 1
ATOM 712 C CA . LYS A 1 84 ? 24.153 -6.568 -13.318 1.00 62.91 84 LYS A CA 1
ATOM 713 C C . LYS A 1 84 ? 22.725 -7.059 -13.059 1.00 62.91 84 LYS A C 1
ATOM 715 O O . LYS A 1 84 ? 21.796 -6.583 -13.695 1.00 62.91 84 LYS A O 1
ATOM 720 N N . LYS A 1 85 ? 22.530 -7.938 -12.065 1.00 61.53 85 LYS A N 1
ATOM 721 C CA . LYS A 1 85 ? 21.212 -8.484 -11.675 1.00 61.53 85 LYS A CA 1
ATOM 722 C C . LYS A 1 85 ? 20.190 -7.412 -11.254 1.00 61.53 85 LYS A C 1
ATOM 724 O O . LYS A 1 85 ? 18.994 -7.666 -11.299 1.00 61.53 85 LYS A O 1
ATOM 729 N N . TYR A 1 86 ? 20.662 -6.243 -10.825 1.00 60.97 86 TYR A N 1
ATOM 730 C CA . TYR A 1 86 ? 19.827 -5.142 -10.336 1.00 60.97 86 TYR A CA 1
ATOM 731 C C . TYR A 1 86 ? 19.884 -3.906 -11.247 1.00 60.97 86 TYR A C 1
ATOM 733 O O . TYR A 1 86 ? 19.585 -2.807 -10.779 1.00 60.97 86 TYR A O 1
ATOM 741 N N . SER A 1 87 ? 20.381 -4.042 -12.482 1.00 56.91 87 SER A N 1
ATOM 742 C CA . SER A 1 87 ? 20.219 -3.008 -13.515 1.00 56.91 87 SER A CA 1
ATOM 743 C C . SER A 1 87 ? 18.815 -3.176 -14.084 1.00 56.91 87 SER A C 1
ATOM 745 O O . SER A 1 87 ? 18.497 -4.269 -14.550 1.00 56.91 87 SER A O 1
ATOM 747 N N . ARG A 1 88 ? 17.976 -2.148 -13.950 1.00 58.22 88 ARG A N 1
ATOM 748 C CA . ARG A 1 88 ? 16.710 -2.044 -14.684 1.00 58.22 88 ARG A CA 1
ATOM 749 C C . ARG A 1 88 ? 16.979 -1.353 -16.003 1.00 58.22 88 ARG A C 1
ATOM 751 O O . ARG A 1 88 ? 17.729 -0.355 -15.941 1.00 58.22 88 ARG A O 1
#

Foldseek 3Di:
DVDPVCLLVQQVCCQQPVDDDPPRPDNDDDPQPPDPDDRNNHPPDDPPVCCPVPDDDDPDDPPPDQPVVVCCVVVVDDDPPVVVVPRD

Seco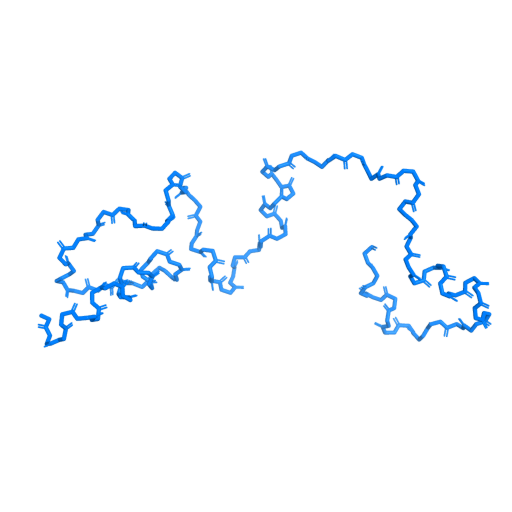ndary structure (DSSP, 8-state):
---TTHHHHHHHHHHHH----TT-S--S-SS-TT--SS-TT-TT--HHHHHHHHS--PPPPTT---HHHHHHHHH--PPPHHHHTT--